Protein AF-A0A369IBD2-F1 (afdb_monomer)

Sequence (172 aa):
MSFTFDLLLHLSYRKNVTFRQVKMNNSILYIMLAITAGVLIPFQSAMNSALGKGLQNPYFSALTIFIVAVIGLSAYIILSRQTVPNMTHFAAPPKWSYIGGILGGTYVLLVVWLAPKLGIGNVTVLVLMGQVIAAMVIDQFGLLGAPLHPISWQRLIGVVLLCTGVYVIRKF

Structure (mmCIF, N/CA/C/O backbone):
data_AF-A0A369IBD2-F1
#
_entry.id   AF-A0A369IBD2-F1
#
loop_
_atom_site.group_PDB
_atom_site.id
_atom_site.type_symbol
_atom_site.label_atom_id
_atom_site.label_alt_id
_atom_site.label_comp_id
_atom_site.label_asym_id
_atom_site.label_entity_id
_atom_site.label_seq_id
_atom_site.pdbx_PDB_ins_code
_atom_site.Cartn_x
_atom_site.Cartn_y
_atom_site.Cartn_z
_atom_site.occupancy
_atom_site.B_iso_or_equiv
_atom_site.auth_seq_id
_atom_site.auth_comp_id
_atom_site.auth_asym_id
_atom_site.auth_atom_id
_atom_site.pdbx_PDB_model_num
ATOM 1 N N . MET A 1 1 ? -16.867 5.742 -36.039 1.00 51.00 1 MET A N 1
ATOM 2 C CA . MET A 1 1 ? -15.587 5.070 -36.367 1.00 51.00 1 MET A CA 1
ATOM 3 C C . MET A 1 1 ? -14.646 4.932 -35.160 1.00 51.00 1 MET A C 1
ATOM 5 O O . MET A 1 1 ? -13.698 4.169 -35.248 1.00 51.00 1 MET A O 1
ATOM 9 N N . SER A 1 2 ? -14.916 5.598 -34.027 1.00 57.25 2 SER A N 1
ATOM 10 C CA . SER A 1 2 ? -14.110 5.532 -32.793 1.00 57.25 2 SER A CA 1
ATOM 11 C C . SER A 1 2 ? -14.354 4.277 -31.937 1.00 57.25 2 SER A C 1
ATOM 13 O O . SER A 1 2 ? -13.406 3.689 -31.437 1.00 57.25 2 SER A O 1
ATOM 15 N N . PHE A 1 3 ? -15.600 3.802 -31.829 1.00 54.62 3 PHE A N 1
ATOM 16 C CA . PHE A 1 3 ? -15.952 2.699 -30.918 1.00 54.62 3 PHE A CA 1
ATOM 17 C C . PHE A 1 3 ? -15.359 1.332 -31.315 1.00 54.62 3 PHE A C 1
ATOM 19 O O . PHE A 1 3 ? -14.956 0.539 -30.469 1.00 54.62 3 PHE A O 1
ATOM 26 N N . THR A 1 4 ? -15.255 1.054 -32.616 1.00 52.50 4 THR A N 1
ATOM 27 C CA . THR A 1 4 ? -14.678 -0.193 -33.141 1.00 52.50 4 THR A CA 1
ATOM 28 C C . THR A 1 4 ? -13.157 -0.256 -32.988 1.00 52.50 4 THR A C 1
ATOM 30 O O . THR A 1 4 ? -12.608 -1.347 -32.848 1.00 52.50 4 THR A O 1
ATOM 33 N N . PHE A 1 5 ? -12.474 0.893 -32.979 1.00 54.47 5 PHE A N 1
ATOM 34 C CA . PHE A 1 5 ? -11.018 0.963 -32.840 1.00 54.47 5 PHE A CA 1
ATOM 35 C C . PHE A 1 5 ? -10.575 0.753 -31.385 1.00 54.47 5 PHE A C 1
ATOM 37 O O . PHE A 1 5 ? -9.644 -0.013 -31.134 1.00 54.47 5 PHE A O 1
ATOM 44 N N . ASP A 1 6 ? -11.305 1.330 -30.423 1.00 54.47 6 ASP A N 1
ATOM 45 C CA . ASP A 1 6 ? -11.088 1.079 -28.992 1.00 54.47 6 ASP A CA 1
ATOM 46 C C . ASP A 1 6 ? -11.350 -0.387 -28.622 1.00 54.47 6 ASP A C 1
ATOM 48 O O . ASP A 1 6 ? -10.575 -0.988 -27.876 1.00 54.47 6 ASP A O 1
ATOM 52 N N . LEU A 1 7 ? -12.381 -1.009 -29.209 1.00 55.16 7 LEU A N 1
ATOM 53 C CA . LEU A 1 7 ? -12.680 -2.428 -29.003 1.00 55.16 7 LEU A CA 1
ATOM 54 C C . LEU A 1 7 ? -11.570 -3.339 -29.559 1.00 55.16 7 LEU A C 1
ATOM 56 O O . LEU A 1 7 ? -11.181 -4.310 -28.909 1.00 55.16 7 LEU A O 1
ATOM 60 N N . LEU A 1 8 ? -11.013 -3.013 -30.729 1.00 51.06 8 LEU A N 1
ATOM 61 C CA . LEU A 1 8 ? -9.897 -3.754 -31.325 1.00 51.06 8 LEU A CA 1
ATOM 62 C C . LEU A 1 8 ? -8.589 -3.580 -30.538 1.00 51.06 8 LEU A C 1
ATOM 64 O O . LEU A 1 8 ? -7.856 -4.555 -30.360 1.00 51.06 8 LEU A O 1
ATOM 68 N N . LEU A 1 9 ? -8.316 -2.386 -30.001 1.00 56.31 9 LEU A N 1
ATOM 69 C CA . LEU A 1 9 ? -7.183 -2.155 -29.098 1.00 56.31 9 LEU A CA 1
ATOM 70 C C . LEU A 1 9 ? -7.337 -2.922 -27.777 1.00 56.31 9 LEU A C 1
ATOM 72 O O . LEU A 1 9 ? -6.371 -3.524 -27.304 1.00 56.31 9 LEU A O 1
ATOM 76 N N . HIS A 1 10 ? -8.546 -2.976 -27.212 1.00 52.62 10 HIS A N 1
ATOM 77 C CA . HIS A 1 10 ? -8.826 -3.762 -26.007 1.00 52.62 10 HIS A CA 1
ATOM 78 C C . HIS A 1 10 ? -8.670 -5.273 -26.226 1.00 52.62 10 HIS A C 1
ATOM 80 O O . HIS A 1 10 ? -8.121 -5.970 -25.370 1.00 52.62 10 HIS A O 1
ATOM 86 N N . LEU A 1 11 ? -9.090 -5.785 -27.386 1.00 51.00 11 LEU A N 1
ATOM 87 C CA . LEU A 1 11 ? -8.921 -7.196 -27.743 1.00 51.00 11 LEU A CA 1
ATOM 88 C C . LEU A 1 11 ? -7.459 -7.556 -28.055 1.00 51.00 11 LEU A C 1
ATOM 90 O O . LEU A 1 11 ? -7.023 -8.659 -27.726 1.00 51.00 11 LEU A O 1
ATOM 94 N N . SER A 1 12 ? -6.687 -6.630 -28.631 1.00 47.09 12 SER A N 1
ATOM 95 C CA . SER A 1 12 ? -5.259 -6.825 -28.918 1.00 47.09 12 SER A CA 1
ATOM 96 C C . SER A 1 12 ? -4.396 -6.794 -27.645 1.00 47.09 12 SER A C 1
ATOM 98 O O . SER A 1 12 ? -3.496 -7.620 -27.485 1.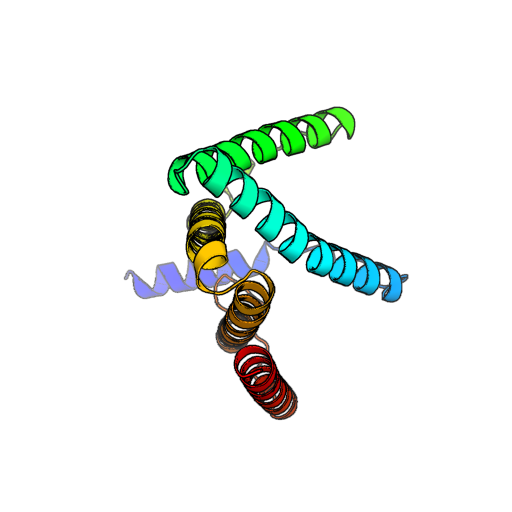00 47.09 12 SER A O 1
ATOM 100 N N . TYR A 1 13 ? -4.730 -5.936 -26.671 1.00 48.72 13 TYR A N 1
ATOM 101 C CA . TYR A 1 13 ? -4.052 -5.893 -25.366 1.00 48.72 13 TYR A CA 1
ATOM 102 C C . TYR A 1 13 ? -4.186 -7.211 -24.580 1.00 48.72 13 TYR A C 1
ATOM 104 O O . TYR A 1 13 ? -3.232 -7.659 -23.944 1.00 48.72 13 TYR A O 1
ATOM 112 N N . ARG A 1 14 ? -5.338 -7.890 -24.687 1.00 50.56 14 ARG A N 1
ATOM 113 C CA . ARG A 1 14 ? -5.603 -9.180 -24.023 1.00 50.56 14 ARG A CA 1
ATOM 114 C C . ARG A 1 14 ? -4.634 -10.301 -24.417 1.00 50.56 14 ARG A C 1
ATOM 116 O O . ARG A 1 14 ? -4.436 -11.213 -23.622 1.00 50.56 14 ARG A O 1
ATOM 123 N N . LYS A 1 15 ? -4.061 -10.275 -25.627 1.00 48.16 15 LYS A N 1
ATOM 124 C CA . LYS A 1 15 ? -3.220 -11.376 -26.135 1.00 48.16 15 LYS A CA 1
ATOM 125 C C . LYS A 1 15 ? -1.756 -11.315 -25.690 1.00 48.16 15 LYS A C 1
ATOM 127 O O . LYS A 1 15 ? -1.092 -12.343 -25.746 1.00 48.16 15 LYS A O 1
ATOM 132 N N . ASN A 1 16 ? -1.261 -10.163 -25.232 1.00 40.78 16 ASN A N 1
ATOM 133 C CA . ASN A 1 16 ? 0.178 -9.953 -25.010 1.00 40.78 16 ASN A CA 1
ATOM 134 C C . ASN A 1 16 ? 0.619 -9.951 -23.539 1.00 40.78 16 ASN A C 1
ATOM 136 O O . ASN A 1 16 ? 1.811 -9.830 -23.267 1.00 40.78 16 ASN A O 1
ATOM 140 N N . VAL A 1 17 ? -0.298 -10.128 -22.584 1.00 50.59 17 VAL A N 1
ATOM 141 C CA . VAL A 1 17 ? 0.030 -10.192 -21.149 1.00 50.59 17 VAL A CA 1
ATOM 142 C C . VAL A 1 17 ? -0.115 -11.626 -20.641 1.00 50.59 17 VAL A C 1
ATOM 144 O O . VAL A 1 17 ? -0.927 -11.935 -19.772 1.00 50.59 17 VAL A O 1
ATOM 147 N N . THR A 1 18 ? 0.676 -12.542 -21.196 1.00 43.03 18 THR A N 1
ATOM 148 C CA . THR A 1 18 ? 0.810 -13.888 -20.630 1.00 43.03 18 THR A CA 1
ATOM 149 C C . THR A 1 18 ? 1.776 -13.802 -19.451 1.00 43.03 18 THR A C 1
ATOM 151 O O . THR A 1 18 ? 2.974 -14.042 -19.599 1.00 43.03 18 THR A O 1
ATOM 154 N N . PHE A 1 19 ? 1.283 -13.425 -18.264 1.00 51.25 19 PHE A N 1
ATOM 155 C CA . PHE A 1 19 ? 2.043 -13.656 -17.036 1.00 51.25 19 PHE A CA 1
ATOM 156 C C . PHE A 1 19 ? 2.367 -15.146 -16.987 1.00 51.25 19 PHE A C 1
ATOM 158 O O . PHE A 1 19 ? 1.465 -15.985 -17.001 1.00 51.25 19 PHE A O 1
ATOM 165 N N . ARG A 1 20 ? 3.661 -15.479 -16.997 1.00 40.97 20 ARG A N 1
ATOM 166 C CA . ARG A 1 20 ? 4.145 -16.852 -16.866 1.00 40.97 20 ARG A CA 1
ATOM 167 C C . ARG A 1 20 ? 3.544 -17.407 -15.577 1.00 40.97 20 ARG A C 1
ATOM 169 O O . ARG A 1 20 ? 3.976 -17.019 -14.495 1.00 40.97 20 ARG A O 1
ATOM 176 N N . GLN A 1 21 ? 2.511 -18.245 -15.688 1.00 46.12 21 GLN A N 1
ATOM 177 C CA . GLN A 1 21 ? 1.903 -18.857 -14.516 1.00 46.12 21 GLN A CA 1
ATOM 178 C C . GLN A 1 21 ? 2.989 -19.656 -13.809 1.00 46.12 21 GLN A C 1
ATOM 180 O O . GLN A 1 21 ? 3.552 -20.602 -14.367 1.00 46.12 21 GLN A O 1
ATOM 185 N N . VAL A 1 22 ? 3.349 -19.210 -12.608 1.00 51.56 22 VAL A N 1
ATOM 186 C CA . VAL A 1 22 ? 4.347 -19.894 -11.801 1.00 51.56 22 VAL A CA 1
ATOM 187 C C . VAL A 1 22 ? 3.752 -21.246 -11.438 1.00 51.56 22 VAL A C 1
ATOM 189 O O . VAL A 1 22 ? 2.712 -21.324 -10.787 1.00 51.56 22 VAL A O 1
ATOM 192 N N . LYS A 1 23 ? 4.384 -22.315 -11.926 1.00 48.34 23 LYS A N 1
ATOM 193 C CA . LYS A 1 23 ? 3.980 -23.699 -11.674 1.00 48.34 23 LYS A CA 1
ATOM 194 C C . LYS A 1 23 ? 3.883 -23.896 -10.154 1.00 48.34 23 LYS A C 1
ATOM 196 O O . LYS A 1 23 ? 4.880 -23.743 -9.450 1.00 48.34 23 LYS A O 1
ATOM 201 N N . MET A 1 24 ? 2.670 -24.149 -9.656 1.00 55.81 24 MET A N 1
ATOM 202 C CA . MET A 1 24 ? 2.341 -24.139 -8.226 1.00 55.81 24 MET A CA 1
ATOM 203 C C . MET A 1 24 ? 2.964 -25.326 -7.482 1.00 55.81 24 MET A C 1
ATOM 205 O O . MET A 1 24 ? 2.303 -26.335 -7.275 1.00 55.81 24 MET A O 1
ATOM 209 N N . ASN A 1 25 ? 4.229 -25.206 -7.071 1.00 60.91 25 ASN A N 1
ATOM 210 C CA . ASN A 1 25 ? 4.860 -26.180 -6.172 1.00 60.91 25 ASN A CA 1
ATOM 211 C C . ASN A 1 25 ? 4.844 -25.727 -4.694 1.00 60.91 25 ASN A C 1
ATOM 213 O O . ASN A 1 25 ? 4.920 -26.574 -3.815 1.00 60.91 25 ASN A O 1
ATOM 217 N N . ASN A 1 26 ? 4.666 -24.423 -4.402 1.00 70.44 26 ASN A N 1
ATOM 218 C CA . ASN A 1 26 ? 4.757 -23.853 -3.042 1.00 70.44 26 ASN A CA 1
ATOM 219 C C . ASN A 1 26 ? 3.593 -22.889 -2.688 1.00 70.44 26 ASN A C 1
ATOM 221 O O . ASN A 1 26 ? 3.828 -21.759 -2.261 1.00 70.44 26 ASN A O 1
ATOM 225 N N . SER A 1 27 ? 2.327 -23.295 -2.842 1.00 80.94 27 SER A N 1
ATOM 226 C CA . SER A 1 27 ? 1.160 -22.425 -2.560 1.00 80.94 27 SER A CA 1
ATOM 227 C C . SER A 1 27 ? 1.152 -21.830 -1.142 1.00 80.94 27 SER A C 1
ATOM 229 O O . SER A 1 27 ? 0.764 -20.679 -0.957 1.00 80.94 27 SER A O 1
ATOM 231 N N . ILE A 1 28 ? 1.653 -22.575 -0.151 1.00 89.00 28 ILE A N 1
ATOM 232 C CA . ILE A 1 28 ? 1.757 -22.121 1.246 1.00 89.00 28 ILE A CA 1
ATOM 233 C C . ILE A 1 28 ? 2.729 -20.943 1.387 1.00 89.00 28 ILE A C 1
ATOM 235 O O . ILE A 1 28 ? 2.422 -19.981 2.085 1.00 89.00 28 ILE A O 1
ATOM 239 N N . LEU A 1 29 ? 3.870 -20.977 0.690 1.00 90.75 29 LEU A N 1
ATOM 240 C CA . LEU A 1 29 ? 4.852 -19.892 0.737 1.00 90.75 29 LEU A CA 1
ATOM 241 C C . LEU A 1 29 ? 4.253 -18.583 0.209 1.00 90.75 29 LEU A C 1
ATOM 243 O O . LEU A 1 29 ? 4.447 -17.533 0.813 1.00 90.75 29 LEU A O 1
ATOM 247 N N . TYR A 1 30 ? 3.491 -18.637 -0.886 1.00 88.81 30 TYR A N 1
ATOM 248 C CA . TYR A 1 30 ? 2.840 -17.447 -1.439 1.00 88.81 30 TYR A CA 1
ATOM 249 C C . TYR A 1 30 ? 1.766 -16.883 -0.513 1.00 88.81 30 TYR A C 1
ATOM 251 O O . TYR A 1 30 ? 1.672 -15.666 -0.369 1.00 88.81 30 TYR A O 1
ATOM 259 N N . ILE A 1 31 ? 1.003 -17.751 0.158 1.00 90.69 31 ILE A N 1
ATOM 260 C CA . ILE A 1 31 ? 0.045 -17.325 1.183 1.00 90.69 31 ILE A CA 1
ATOM 261 C C . ILE A 1 31 ? 0.782 -16.628 2.331 1.00 90.69 31 ILE A C 1
ATOM 263 O O . ILE A 1 31 ? 0.384 -15.537 2.731 1.00 90.69 31 ILE A O 1
ATOM 267 N N . MET A 1 32 ? 1.88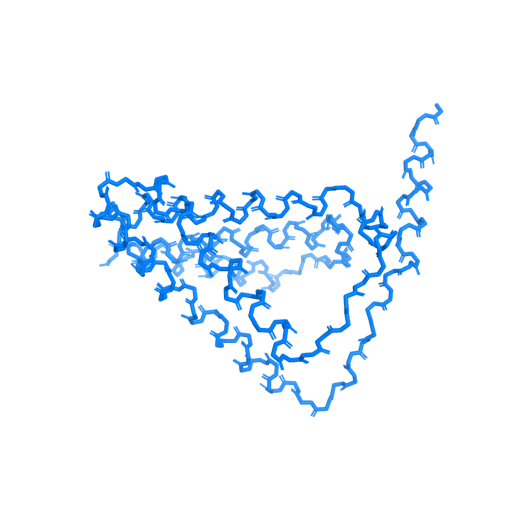2 -17.206 2.823 1.00 92.81 32 MET A N 1
ATOM 268 C CA . MET A 1 32 ? 2.681 -16.594 3.888 1.00 92.81 32 MET A CA 1
ATOM 269 C C . MET A 1 32 ? 3.230 -15.227 3.475 1.00 92.81 32 MET A C 1
ATOM 271 O O . MET A 1 32 ? 3.074 -14.269 4.222 1.00 92.81 32 MET A O 1
ATOM 275 N N . LEU A 1 33 ? 3.796 -15.102 2.271 1.00 92.50 33 LEU A N 1
ATOM 276 C CA . LEU A 1 33 ? 4.291 -13.821 1.758 1.00 92.50 33 LEU A CA 1
ATOM 277 C C . LEU A 1 33 ? 3.173 -12.779 1.614 1.00 92.50 33 LEU A C 1
ATOM 279 O O . LEU A 1 33 ? 3.381 -11.613 1.949 1.00 92.50 33 LEU A O 1
ATOM 283 N N . ALA A 1 34 ? 1.982 -13.184 1.163 1.00 91.19 34 ALA A N 1
ATOM 284 C CA . ALA A 1 34 ? 0.824 -12.298 1.079 1.00 91.19 34 ALA A CA 1
ATOM 285 C C . ALA A 1 34 ? 0.363 -11.825 2.468 1.00 91.19 34 ALA A C 1
ATOM 287 O O . ALA A 1 34 ? 0.074 -10.641 2.651 1.00 91.19 34 ALA A O 1
ATOM 288 N N . ILE A 1 35 ? 0.358 -12.718 3.465 1.00 92.88 35 ILE A N 1
ATOM 289 C CA . ILE A 1 35 ? 0.074 -12.365 4.863 1.00 92.88 35 ILE A CA 1
ATOM 290 C C . ILE A 1 35 ? 1.127 -11.384 5.380 1.00 92.88 35 ILE A C 1
ATOM 292 O O . ILE A 1 35 ? 0.767 -10.355 5.947 1.00 92.88 35 ILE A O 1
ATOM 296 N N . THR A 1 36 ? 2.415 -11.651 5.147 1.00 94.19 36 THR A N 1
ATOM 297 C CA . THR A 1 36 ? 3.498 -10.740 5.538 1.00 94.19 36 THR A CA 1
ATOM 298 C C . THR A 1 36 ? 3.306 -9.362 4.914 1.00 94.19 36 THR A C 1
ATOM 300 O O . THR A 1 36 ? 3.373 -8.367 5.629 1.00 94.19 36 THR A O 1
ATOM 303 N N . ALA A 1 37 ? 2.992 -9.283 3.618 1.00 92.31 37 ALA A N 1
ATOM 304 C CA . ALA A 1 37 ? 2.698 -8.012 2.960 1.00 92.31 37 ALA A CA 1
ATOM 305 C C . ALA A 1 37 ? 1.531 -7.276 3.639 1.00 92.31 37 ALA A C 1
ATOM 307 O O . ALA A 1 37 ? 1.639 -6.081 3.904 1.00 92.31 37 ALA A O 1
ATOM 308 N N . GLY A 1 38 ? 0.458 -7.990 3.996 1.00 90.69 38 GLY A N 1
ATOM 309 C CA . GLY A 1 38 ? -0.675 -7.434 4.739 1.00 90.69 38 GLY A CA 1
ATOM 310 C C . GLY A 1 38 ? -0.297 -6.894 6.123 1.00 90.69 38 GLY A C 1
ATOM 311 O O . GLY A 1 38 ? -0.773 -5.829 6.509 1.00 90.69 38 GLY A O 1
ATOM 312 N N . VAL A 1 39 ? 0.601 -7.576 6.842 1.00 93.69 39 VAL A N 1
ATOM 313 C CA . VAL A 1 39 ? 1.111 -7.135 8.154 1.00 93.69 39 VAL A CA 1
ATOM 314 C C . VAL A 1 39 ? 1.943 -5.858 8.040 1.00 93.69 39 VAL A C 1
ATOM 316 O O . VAL A 1 39 ? 1.873 -5.009 8.924 1.00 93.69 39 VAL A O 1
ATOM 319 N N . LEU A 1 40 ? 2.702 -5.670 6.958 1.00 93.69 40 LEU A N 1
ATOM 320 C CA . LEU A 1 40 ? 3.546 -4.481 6.790 1.00 93.69 40 LEU A CA 1
ATOM 321 C C . LEU A 1 40 ? 2.735 -3.182 6.650 1.00 93.69 40 LEU A C 1
ATOM 323 O O . LEU A 1 40 ? 3.197 -2.125 7.082 1.00 93.69 40 LEU A O 1
ATOM 327 N N . ILE A 1 41 ? 1.519 -3.242 6.101 1.00 91.31 41 ILE A N 1
ATOM 328 C CA . ILE A 1 41 ? 0.681 -2.060 5.838 1.00 91.31 41 ILE A CA 1
ATOM 329 C C . ILE A 1 41 ? 0.311 -1.261 7.104 1.00 91.31 41 ILE A C 1
ATOM 331 O O . ILE A 1 41 ? 0.500 -0.040 7.096 1.00 91.31 41 ILE A O 1
ATOM 335 N N . PRO A 1 42 ? -0.207 -1.852 8.201 1.00 91.12 42 PRO A N 1
ATOM 336 C CA . PRO A 1 42 ? -0.493 -1.099 9.424 1.00 91.12 42 PRO A CA 1
ATOM 337 C C . PRO A 1 42 ? 0.770 -0.544 10.095 1.00 91.12 42 PRO A C 1
ATOM 339 O O . PRO A 1 42 ? 0.734 0.585 10.585 1.00 91.12 42 PRO A O 1
ATOM 342 N N . PHE A 1 43 ? 1.900 -1.263 10.062 1.00 93.75 43 PHE A N 1
ATOM 343 C CA . PHE A 1 43 ? 3.183 -0.738 10.556 1.00 93.75 43 PHE A CA 1
ATOM 344 C C . PHE A 1 43 ? 3.625 0.489 9.758 1.00 93.75 43 PHE A C 1
ATOM 346 O O . PHE A 1 43 ? 3.926 1.531 10.341 1.00 93.75 43 PHE A O 1
ATOM 353 N N . GLN A 1 44 ? 3.584 0.397 8.428 1.00 92.75 44 GLN A N 1
ATOM 354 C CA . GLN A 1 44 ? 3.860 1.522 7.542 1.00 92.75 44 GLN A CA 1
ATOM 355 C C . GLN A 1 44 ? 2.915 2.693 7.841 1.00 92.75 44 GLN A C 1
ATOM 357 O O . GLN A 1 44 ? 3.359 3.825 7.989 1.00 92.75 44 GLN A O 1
ATOM 362 N N . SER A 1 45 ? 1.617 2.433 8.000 1.00 91.62 45 SER A N 1
ATOM 363 C CA . SER A 1 45 ? 0.613 3.457 8.319 1.00 91.62 45 SER A CA 1
ATOM 364 C C . SER A 1 45 ? 0.923 4.179 9.636 1.00 91.62 45 SER A C 1
ATOM 366 O O . SER A 1 45 ? 0.822 5.406 9.708 1.00 91.62 45 SER A O 1
ATOM 368 N N . ALA A 1 46 ? 1.353 3.434 10.660 1.00 93.12 46 ALA A N 1
ATOM 369 C CA . ALA A 1 46 ? 1.758 3.976 11.952 1.00 93.12 46 ALA A CA 1
ATOM 370 C C . ALA A 1 46 ? 3.009 4.859 11.845 1.00 93.12 46 ALA A C 1
ATOM 372 O O . ALA A 1 46 ? 3.000 5.997 12.318 1.00 93.12 46 ALA A O 1
ATOM 373 N N . MET A 1 47 ? 4.056 4.363 11.179 1.00 94.81 47 MET A N 1
ATOM 374 C CA . MET A 1 47 ? 5.307 5.095 10.948 1.00 94.81 47 MET A CA 1
ATOM 375 C C . MET A 1 47 ? 5.066 6.372 10.138 1.00 94.81 47 MET A C 1
ATOM 377 O O . MET A 1 47 ? 5.541 7.448 10.502 1.00 94.81 47 MET A O 1
ATOM 381 N N . ASN A 1 48 ? 4.256 6.275 9.084 1.00 93.94 48 ASN A N 1
ATOM 382 C CA . ASN A 1 48 ? 3.911 7.404 8.234 1.00 93.94 48 ASN A CA 1
ATOM 383 C C . ASN A 1 48 ? 3.139 8.472 9.019 1.00 93.94 48 ASN A C 1
ATOM 385 O O . ASN A 1 48 ? 3.446 9.659 8.934 1.00 93.94 48 ASN A O 1
ATOM 389 N N . SER A 1 49 ? 2.158 8.054 9.826 1.00 93.69 49 SER A N 1
ATOM 390 C CA . SER A 1 49 ? 1.404 8.971 10.684 1.00 93.69 49 SER A CA 1
ATOM 391 C C . SER A 1 49 ? 2.296 9.638 11.735 1.00 93.69 49 SER A C 1
ATOM 393 O O . SER A 1 49 ? 2.156 10.837 11.977 1.00 93.69 49 SER A O 1
ATOM 395 N N . ALA A 1 50 ? 3.239 8.900 12.327 1.00 95.06 50 ALA A N 1
ATOM 396 C CA . ALA A 1 50 ? 4.199 9.445 13.282 1.00 95.06 50 ALA A CA 1
ATOM 397 C C . ALA A 1 50 ? 5.093 10.519 12.644 1.00 95.06 50 ALA A C 1
ATOM 399 O O . ALA A 1 50 ? 5.249 11.597 13.218 1.00 95.06 50 ALA A O 1
ATOM 400 N N . LEU A 1 51 ? 5.596 10.280 11.427 1.00 95.31 51 LEU A N 1
ATOM 401 C CA . LEU A 1 51 ? 6.336 11.290 10.667 1.00 95.31 51 LEU A CA 1
ATOM 402 C C . LEU A 1 51 ? 5.470 12.525 10.374 1.00 95.31 51 LEU A C 1
ATOM 404 O O . LEU A 1 51 ? 5.929 13.648 10.552 1.00 95.31 51 LEU A O 1
ATOM 408 N N . GLY A 1 52 ? 4.207 12.332 9.980 1.00 95.62 52 GLY A N 1
ATOM 409 C CA . GLY A 1 52 ? 3.246 13.421 9.762 1.00 95.62 52 GLY A CA 1
ATOM 410 C C . GLY A 1 52 ? 3.030 14.296 10.991 1.00 95.62 52 GLY A C 1
ATOM 411 O O . GLY A 1 52 ? 3.017 15.520 10.869 1.00 95.62 52 GLY A O 1
ATOM 412 N N . LYS A 1 53 ? 2.923 13.680 12.173 1.00 93.25 53 LYS A N 1
ATOM 413 C CA . LYS A 1 53 ? 2.849 14.396 13.453 1.00 93.25 53 LYS A CA 1
ATOM 414 C C . LYS A 1 53 ? 4.150 15.137 13.760 1.00 93.25 53 LYS A C 1
ATOM 416 O O . LYS A 1 53 ? 4.097 16.304 14.125 1.00 93.25 53 LYS A O 1
ATOM 421 N N . GLY A 1 54 ? 5.303 14.491 13.576 1.00 95.56 54 GLY A N 1
ATOM 422 C CA . GLY A 1 54 ? 6.614 15.103 13.815 1.00 95.56 54 GLY A CA 1
ATOM 423 C C . GLY A 1 54 ? 6.876 16.326 12.932 1.00 95.56 54 GLY A C 1
ATOM 424 O O . GLY A 1 54 ? 7.353 17.344 13.418 1.00 95.56 54 GLY A O 1
ATOM 425 N N . LEU A 1 55 ? 6.488 16.256 11.657 1.00 95.94 55 LEU A N 1
ATOM 426 C CA . LEU A 1 55 ? 6.591 17.369 10.707 1.00 95.94 55 LEU A CA 1
ATOM 427 C C . LEU A 1 55 ? 5.465 18.404 10.847 1.00 95.94 55 LEU A C 1
ATOM 429 O O . LEU A 1 55 ? 5.490 19.415 10.149 1.00 95.94 55 LEU A O 1
ATOM 433 N N . GLN A 1 56 ? 4.451 18.137 11.680 1.00 95.19 56 GLN A N 1
ATOM 434 C CA . GLN A 1 56 ? 3.218 18.931 11.786 1.00 95.19 56 GLN A CA 1
ATOM 435 C C . GLN A 1 56 ? 2.534 19.173 10.425 1.00 95.19 56 GLN A C 1
ATOM 437 O O . GLN A 1 56 ? 1.796 20.141 10.240 1.00 95.19 56 GLN A O 1
ATOM 442 N N . ASN A 1 57 ? 2.784 18.301 9.442 1.00 93.62 57 ASN A N 1
ATOM 443 C CA . ASN A 1 57 ? 2.277 18.456 8.087 1.00 93.62 57 ASN A CA 1
ATOM 444 C C . ASN A 1 57 ? 2.151 17.094 7.368 1.00 93.62 57 ASN A C 1
ATOM 446 O O . ASN A 1 57 ? 3.162 16.470 7.023 1.00 93.62 57 ASN A O 1
ATOM 450 N N . PRO A 1 58 ? 0.919 16.627 7.089 1.00 92.44 58 PRO A N 1
ATOM 451 C CA . PRO A 1 58 ? 0.686 15.329 6.456 1.00 92.44 58 PRO A CA 1
ATOM 452 C C . PRO A 1 58 ? 1.142 15.284 4.989 1.00 92.44 58 PRO A C 1
ATO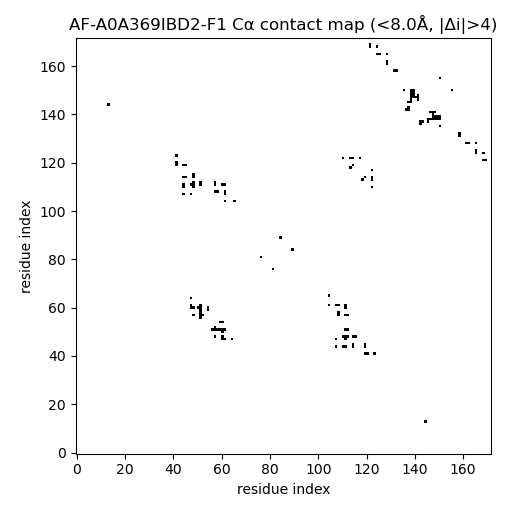M 454 O O . PRO A 1 58 ? 1.530 14.219 4.510 1.00 92.44 58 PRO A O 1
ATOM 457 N N . TYR A 1 59 ? 1.144 16.421 4.282 1.00 94.69 59 TYR A N 1
ATOM 458 C CA . TYR A 1 59 ? 1.550 16.496 2.876 1.00 94.69 59 TYR A CA 1
ATOM 459 C C . TYR A 1 59 ? 3.059 16.286 2.721 1.00 94.69 59 TYR A C 1
ATOM 461 O O . TYR A 1 59 ? 3.488 15.456 1.918 1.00 94.69 59 TYR A O 1
ATOM 469 N N . PHE A 1 60 ? 3.867 16.976 3.534 1.00 95.06 60 PHE A N 1
ATOM 470 C CA . PHE A 1 60 ? 5.324 16.798 3.525 1.00 95.06 60 PHE A CA 1
ATOM 471 C C . PHE A 1 60 ? 5.743 15.426 4.043 1.00 95.06 60 PHE A C 1
ATOM 473 O O . PHE A 1 60 ? 6.703 14.855 3.533 1.00 95.06 60 PHE A O 1
ATOM 480 N N . SER A 1 61 ? 5.010 14.854 5.000 1.00 93.88 61 SER A N 1
ATOM 481 C CA . SER A 1 61 ? 5.232 13.467 5.407 1.00 93.88 61 SER A CA 1
ATOM 482 C C . SER A 1 61 ? 5.012 12.494 4.253 1.00 93.88 61 SER A C 1
ATOM 484 O O . SER A 1 61 ? 5.937 11.749 3.932 1.00 93.88 61 SER A O 1
ATOM 486 N N . ALA A 1 62 ? 3.853 12.544 3.582 1.00 93.25 62 ALA A N 1
ATOM 487 C CA . ALA A 1 62 ? 3.569 11.683 2.437 1.00 93.25 62 ALA A CA 1
ATOM 488 C C . ALA A 1 62 ? 4.653 11.815 1.354 1.00 93.25 62 ALA A C 1
ATOM 490 O O . ALA A 1 62 ? 5.215 10.806 0.931 1.00 93.25 62 ALA A O 1
ATOM 491 N N . LEU A 1 63 ? 5.024 13.046 0.977 1.00 95.00 63 LEU A N 1
ATOM 492 C CA . LEU A 1 63 ? 6.098 13.295 0.012 1.00 95.00 63 LEU A CA 1
ATOM 493 C C . LEU A 1 63 ? 7.433 12.669 0.453 1.00 95.00 63 LEU A C 1
ATOM 495 O O . LEU A 1 63 ? 8.087 11.989 -0.335 1.00 95.00 63 LEU A O 1
ATOM 499 N N . THR A 1 64 ? 7.813 12.853 1.719 1.00 95.75 64 THR A N 1
ATOM 500 C CA . THR A 1 64 ? 9.078 12.340 2.269 1.00 95.75 64 THR A CA 1
ATOM 501 C C . THR A 1 64 ? 9.130 10.815 2.219 1.00 95.75 64 THR A C 1
ATOM 503 O O . THR A 1 64 ? 10.137 10.247 1.807 1.00 95.75 64 THR A O 1
ATOM 506 N N . ILE A 1 65 ? 8.039 10.131 2.575 1.00 93.81 65 ILE A N 1
ATOM 507 C CA . ILE A 1 65 ? 7.969 8.661 2.545 1.00 93.81 65 ILE A CA 1
ATOM 508 C C . ILE A 1 65 ? 8.087 8.138 1.116 1.00 93.81 65 ILE A C 1
ATOM 510 O O . ILE A 1 65 ? 8.756 7.132 0.896 1.00 93.81 65 ILE A O 1
ATOM 514 N N . PHE A 1 66 ? 7.489 8.821 0.137 1.00 93.25 66 PHE A N 1
ATOM 515 C CA . PHE A 1 66 ? 7.661 8.463 -1.272 1.00 93.25 66 PHE A CA 1
ATOM 516 C C . PHE A 1 66 ? 9.108 8.625 -1.732 1.00 93.25 66 PHE A C 1
ATOM 518 O O . PHE A 1 66 ? 9.624 7.738 -2.406 1.00 93.25 66 PHE A O 1
ATOM 525 N N . ILE A 1 67 ? 9.790 9.699 -1.326 1.00 96.00 67 ILE A N 1
ATOM 526 C CA . ILE A 1 67 ? 11.218 9.884 -1.619 1.00 96.00 67 ILE A CA 1
ATOM 527 C C . ILE A 1 67 ? 12.044 8.748 -0.999 1.00 96.00 67 ILE A C 1
ATOM 529 O O . ILE A 1 67 ? 12.842 8.120 -1.693 1.00 96.00 67 ILE A O 1
ATOM 533 N N . VAL A 1 68 ? 11.812 8.422 0.277 1.00 96.25 68 VAL A N 1
ATOM 534 C CA . VAL A 1 68 ? 12.494 7.311 0.965 1.00 96.25 68 VAL A CA 1
ATOM 535 C C . VAL A 1 68 ? 12.206 5.971 0.280 1.00 96.25 68 VAL A C 1
ATOM 537 O O . VAL A 1 68 ? 13.122 5.170 0.094 1.00 96.25 68 VAL A O 1
ATOM 540 N N . ALA A 1 69 ? 10.965 5.734 -0.152 1.00 94.81 69 ALA A N 1
ATOM 541 C CA . ALA A 1 69 ? 10.582 4.527 -0.878 1.00 94.81 69 ALA A CA 1
ATOM 542 C C . ALA A 1 69 ? 11.288 4.425 -2.238 1.00 94.81 69 ALA A C 1
ATOM 544 O O . ALA A 1 69 ? 11.783 3.354 -2.582 1.00 94.81 69 ALA A O 1
ATOM 545 N N . VAL A 1 70 ? 11.389 5.529 -2.989 1.00 96.31 70 VAL A N 1
ATOM 546 C CA . VAL A 1 70 ? 12.127 5.580 -4.261 1.00 96.31 70 VAL A CA 1
ATOM 547 C C . VAL A 1 70 ? 13.604 5.265 -4.041 1.00 96.31 70 VAL A C 1
ATOM 549 O O . VAL A 1 70 ? 14.157 4.442 -4.770 1.00 96.31 70 VAL A O 1
ATOM 552 N N . ILE A 1 71 ? 14.236 5.855 -3.022 1.00 97.81 71 ILE A N 1
ATOM 553 C CA . ILE A 1 71 ? 15.645 5.595 -2.689 1.00 97.81 71 ILE A CA 1
ATOM 554 C C . ILE A 1 71 ? 15.844 4.123 -2.311 1.00 97.81 71 ILE A C 1
ATOM 556 O O . ILE A 1 71 ? 16.714 3.456 -2.872 1.00 97.81 71 ILE A O 1
ATOM 560 N N . GLY A 1 72 ? 15.021 3.597 -1.400 1.00 97.25 72 GLY A N 1
ATOM 561 C CA . GLY A 1 72 ? 15.119 2.214 -0.931 1.00 97.25 72 GLY A CA 1
ATOM 562 C C . GLY A 1 72 ? 14.891 1.190 -2.044 1.00 97.25 72 GLY A C 1
ATOM 563 O O . GLY A 1 72 ? 15.665 0.242 -2.179 1.00 97.25 72 GLY A O 1
ATOM 564 N N . LEU A 1 73 ? 13.879 1.406 -2.890 1.00 95.94 73 LEU A N 1
ATOM 565 C CA . LEU A 1 73 ? 13.605 0.536 -4.034 1.00 95.94 73 LEU A CA 1
ATOM 566 C C . LEU A 1 73 ? 14.729 0.605 -5.076 1.00 95.94 73 LEU A C 1
ATOM 568 O O . LEU A 1 73 ? 15.145 -0.431 -5.589 1.00 95.94 73 LEU A O 1
ATOM 572 N N . SER A 1 74 ? 15.264 1.798 -5.350 1.00 96.56 74 SER A N 1
ATOM 573 C CA . SER A 1 74 ? 16.399 1.967 -6.268 1.00 96.56 74 SER A CA 1
ATOM 574 C C . SER A 1 74 ? 17.640 1.231 -5.761 1.00 96.56 74 SER A C 1
ATOM 576 O O . SER A 1 74 ? 18.274 0.497 -6.518 1.00 96.56 74 SER A O 1
ATOM 578 N N . ALA A 1 75 ? 17.951 1.355 -4.467 1.00 97.44 75 ALA A N 1
ATOM 579 C CA . ALA A 1 75 ? 19.051 0.628 -3.843 1.00 97.44 75 ALA A CA 1
ATOM 580 C C . ALA A 1 75 ? 18.852 -0.891 -3.946 1.00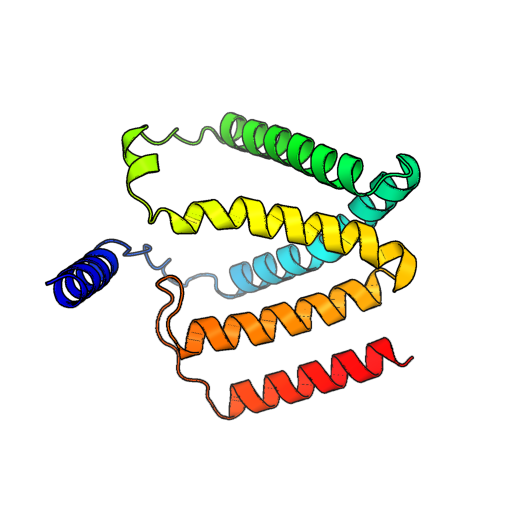 97.44 75 ALA A C 1
ATOM 582 O O . ALA A 1 75 ? 19.770 -1.603 -4.348 1.00 97.44 75 ALA A O 1
ATOM 583 N N . TYR A 1 76 ? 17.645 -1.392 -3.661 1.00 97.12 76 TYR A N 1
ATOM 584 C CA . TYR A 1 76 ? 17.327 -2.812 -3.809 1.00 97.12 76 TYR A CA 1
ATOM 585 C C . TYR A 1 76 ? 17.525 -3.309 -5.249 1.00 97.12 76 TYR A C 1
ATOM 587 O O . TYR A 1 76 ? 18.152 -4.348 -5.451 1.00 97.12 76 TYR A O 1
ATOM 595 N N . ILE A 1 77 ? 17.046 -2.569 -6.255 1.00 96.62 77 ILE A N 1
ATOM 596 C CA . ILE A 1 77 ? 17.203 -2.906 -7.683 1.00 96.62 77 ILE A CA 1
ATOM 597 C C . ILE A 1 77 ? 18.687 -3.010 -8.063 1.00 96.62 77 ILE A C 1
ATOM 599 O O . ILE A 1 77 ? 19.089 -3.979 -8.711 1.00 96.62 77 ILE A O 1
ATOM 603 N N . ILE A 1 78 ? 19.504 -2.049 -7.621 1.00 96.19 78 ILE A N 1
ATOM 604 C CA . ILE A 1 78 ? 20.949 -2.020 -7.887 1.00 96.19 78 ILE A CA 1
ATOM 605 C C . ILE A 1 78 ? 21.650 -3.205 -7.208 1.00 96.19 78 ILE A C 1
ATOM 607 O O . ILE A 1 78 ? 22.395 -3.940 -7.856 1.00 96.19 78 ILE A O 1
ATOM 611 N N . LEU A 1 79 ? 21.388 -3.432 -5.917 1.00 97.62 79 LEU A N 1
ATOM 612 C CA . LEU A 1 79 ? 22.030 -4.494 -5.133 1.00 97.62 79 LEU A CA 1
ATOM 613 C C . LEU A 1 79 ? 21.637 -5.897 -5.606 1.00 97.62 79 LEU A C 1
ATOM 615 O O . LEU A 1 79 ? 22.468 -6.802 -5.623 1.00 97.62 79 LEU A O 1
ATOM 619 N N . SER A 1 80 ? 20.385 -6.071 -6.030 1.00 96.94 80 SER A N 1
ATOM 620 C CA . SER A 1 80 ? 19.887 -7.330 -6.592 1.00 96.94 80 SER A CA 1
ATOM 621 C C . SER A 1 80 ? 20.235 -7.519 -8.072 1.00 96.94 80 SER A C 1
ATOM 623 O O . SER A 1 80 ? 19.854 -8.534 -8.652 1.00 96.94 80 SER A O 1
ATOM 625 N N . ARG A 1 81 ? 20.983 -6.578 -8.673 1.00 95.50 81 ARG A N 1
ATOM 626 C CA . ARG A 1 81 ? 21.494 -6.634 -10.052 1.00 95.50 81 ARG A CA 1
ATOM 627 C C . ARG A 1 81 ? 20.400 -6.885 -11.093 1.00 95.50 81 ARG A C 1
ATOM 629 O O . ARG A 1 81 ? 20.613 -7.621 -12.057 1.00 95.50 81 ARG A O 1
ATOM 636 N N . GLN A 1 82 ? 19.224 -6.290 -10.899 1.00 94.81 82 GLN A N 1
ATOM 637 C CA . GLN A 1 82 ? 18.148 -6.402 -11.882 1.00 94.81 82 GLN A CA 1
ATOM 638 C C . GLN A 1 82 ? 18.538 -5.690 -13.178 1.00 94.81 82 GLN A C 1
ATOM 640 O O . GLN A 1 82 ? 19.140 -4.615 -13.166 1.00 94.81 82 GLN A O 1
ATOM 645 N N . THR A 1 83 ? 18.165 -6.274 -14.313 1.00 92.56 83 THR A N 1
ATOM 646 C CA . THR A 1 83 ? 18.381 -5.658 -15.623 1.00 92.56 83 THR A CA 1
ATOM 647 C C . THR A 1 83 ? 17.406 -4.506 -15.828 1.00 92.56 83 THR A C 1
ATOM 649 O O . THR A 1 83 ? 16.193 -4.700 -15.727 1.00 92.56 83 THR A O 1
ATOM 652 N N . VAL A 1 84 ? 17.922 -3.323 -16.163 1.00 91.25 84 VAL A N 1
ATOM 653 C CA . VAL A 1 84 ? 17.083 -2.172 -16.515 1.00 91.25 84 VAL A CA 1
ATOM 654 C C . VAL A 1 84 ? 16.374 -2.462 -17.846 1.00 91.25 84 VAL A C 1
ATOM 656 O O . VAL A 1 84 ? 17.050 -2.781 -18.827 1.00 91.25 84 VAL A O 1
ATOM 659 N N . PRO A 1 85 ? 15.032 -2.374 -17.914 1.00 92.38 85 PRO A N 1
ATOM 660 C CA . PRO A 1 85 ? 14.310 -2.532 -19.172 1.00 92.38 85 PRO A CA 1
ATOM 661 C C . PRO A 1 85 ? 14.717 -1.467 -20.199 1.00 92.38 85 PRO A C 1
ATOM 663 O O . PRO A 1 85 ? 15.037 -0.335 -19.840 1.00 92.38 85 PRO A O 1
ATOM 666 N N . ASN A 1 86 ? 14.648 -1.797 -21.492 1.00 93.81 86 ASN A N 1
ATOM 667 C CA . ASN A 1 86 ? 14.808 -0.802 -22.557 1.00 93.81 86 ASN A CA 1
ATOM 668 C C . ASN A 1 86 ? 13.745 0.308 -22.423 1.00 93.81 86 ASN A C 1
ATOM 670 O O . ASN A 1 86 ? 12.601 0.032 -22.062 1.00 93.81 86 ASN A O 1
ATOM 674 N N . MET A 1 87 ? 14.103 1.547 -22.767 1.00 89.94 87 MET A N 1
ATOM 675 C CA . MET A 1 87 ? 13.219 2.714 -22.709 1.00 89.94 87 MET A CA 1
ATOM 676 C C . MET A 1 87 ? 11.894 2.490 -23.458 1.00 89.94 87 MET A C 1
ATOM 678 O O . MET A 1 87 ? 10.834 2.924 -23.010 1.00 89.94 87 MET A O 1
ATOM 682 N N . THR A 1 88 ? 11.927 1.744 -24.565 1.00 91.19 88 THR A N 1
ATOM 683 C CA . THR A 1 88 ? 10.731 1.392 -25.347 1.00 91.19 88 THR A CA 1
ATOM 684 C C . THR A 1 88 ? 9.732 0.531 -24.569 1.00 91.19 88 THR A C 1
ATOM 686 O O . THR A 1 88 ? 8.527 0.641 -24.796 1.00 91.19 88 THR A O 1
ATOM 689 N N . HIS A 1 89 ? 10.186 -0.267 -23.597 1.00 91.88 89 HIS A N 1
ATOM 690 C CA . HIS A 1 89 ? 9.305 -1.074 -22.752 1.00 91.88 89 HIS A CA 1
ATOM 691 C C . HIS A 1 89 ? 8.520 -0.245 -21.737 1.00 91.88 89 HIS A C 1
ATOM 693 O O . HIS A 1 89 ? 7.475 -0.701 -21.289 1.00 91.88 89 HIS A O 1
ATOM 699 N N . PHE A 1 90 ? 8.944 0.981 -21.421 1.00 90.19 90 PHE A N 1
ATOM 700 C CA . PHE A 1 90 ? 8.138 1.897 -20.610 1.00 90.19 90 PHE A CA 1
ATOM 701 C C . PHE A 1 90 ? 6.996 2.531 -21.424 1.00 90.19 90 PHE A C 1
ATOM 703 O O . PHE A 1 90 ? 5.996 2.967 -20.863 1.00 90.19 90 PHE A O 1
ATOM 710 N N . ALA A 1 91 ? 7.069 2.537 -22.755 1.00 90.00 91 ALA A N 1
ATOM 711 C CA . ALA A 1 91 ? 5.968 3.018 -23.591 1.00 90.00 91 ALA A CA 1
ATOM 712 C C . ALA A 1 91 ? 4.912 1.934 -23.895 1.00 90.00 91 ALA A C 1
ATOM 714 O O . ALA A 1 91 ? 3.827 2.263 -24.368 1.00 90.00 91 ALA A O 1
ATOM 715 N N . ALA A 1 92 ? 5.221 0.656 -23.644 1.00 90.81 92 ALA A N 1
ATOM 716 C CA . ALA A 1 92 ? 4.366 -0.472 -24.016 1.00 90.81 92 ALA A CA 1
ATOM 717 C C . ALA A 1 92 ? 3.110 -0.672 -23.130 1.00 90.81 92 ALA A C 1
ATOM 719 O O . ALA A 1 92 ? 2.066 -1.029 -23.682 1.00 90.81 92 ALA A O 1
ATOM 720 N N . PRO A 1 93 ? 3.150 -0.475 -21.793 1.00 91.69 93 PRO A N 1
ATOM 721 C CA . PRO A 1 93 ? 1.969 -0.625 -20.945 1.00 91.69 93 PRO A CA 1
ATOM 722 C C . PRO A 1 93 ? 0.883 0.424 -21.235 1.00 91.69 93 PRO A C 1
ATOM 724 O O . PRO A 1 93 ? 1.185 1.521 -21.714 1.00 91.69 93 PRO A O 1
ATOM 727 N N . PRO A 1 94 ? -0.390 0.152 -20.893 1.00 91.00 94 PRO A N 1
ATOM 728 C CA . PRO A 1 94 ? -1.461 1.128 -21.038 1.00 91.00 94 PRO A CA 1
ATOM 729 C C . PRO A 1 94 ? -1.182 2.377 -20.207 1.00 91.00 94 PRO A C 1
ATOM 731 O O . PRO A 1 94 ? -0.849 2.282 -19.032 1.00 91.00 94 PRO A O 1
ATOM 734 N N . LYS A 1 95 ? -1.412 3.566 -20.771 1.00 89.94 95 LYS A N 1
ATOM 735 C CA . LYS A 1 95 ? -1.093 4.839 -20.097 1.00 89.94 95 LYS A CA 1
ATOM 736 C C . LYS A 1 95 ? -1.737 4.987 -18.711 1.00 89.94 95 LYS A C 1
ATOM 738 O O . LYS A 1 95 ? -1.154 5.610 -17.829 1.00 89.94 95 LYS A O 1
ATOM 743 N N . TRP A 1 96 ? -2.912 4.392 -18.498 1.00 88.56 96 TRP A N 1
ATOM 744 C CA . TRP A 1 96 ? -3.599 4.427 -17.208 1.00 88.56 96 TRP A CA 1
ATOM 745 C C . TRP A 1 96 ? -2.862 3.653 -16.102 1.00 88.56 96 TRP A C 1
ATOM 747 O O . TRP A 1 96 ? -3.071 3.962 -14.933 1.00 88.56 96 TRP A O 1
ATOM 757 N N . SER A 1 97 ? -1.975 2.698 -16.417 1.00 91.62 97 SER A N 1
ATOM 758 C CA . SER A 1 97 ? -1.254 1.924 -15.393 1.00 91.62 97 SER A CA 1
ATOM 759 C C . SER A 1 97 ? -0.327 2.803 -14.553 1.00 91.62 97 SER A C 1
ATOM 761 O O . SER A 1 97 ? -0.117 2.539 -13.372 1.00 91.62 97 SER A O 1
ATOM 763 N N . TYR A 1 98 ? 0.173 3.895 -15.134 1.00 91.81 98 TYR A N 1
ATOM 764 C CA . TYR A 1 98 ? 1.015 4.876 -14.447 1.00 91.81 98 TYR A CA 1
ATOM 765 C C . TYR A 1 98 ? 0.257 5.700 -13.401 1.00 91.81 98 TYR A C 1
ATOM 767 O O . TYR A 1 98 ? 0.859 6.184 -12.442 1.00 91.81 98 TYR A O 1
ATOM 775 N N . ILE A 1 99 ? -1.072 5.798 -13.518 1.00 94.12 99 ILE A N 1
ATOM 776 C CA . ILE A 1 99 ? -1.926 6.483 -12.536 1.00 94.12 99 ILE A CA 1
ATOM 777 C C . ILE A 1 99 ? -1.905 5.745 -11.187 1.00 94.12 99 ILE A C 1
ATOM 779 O O . ILE A 1 99 ? -2.143 6.359 -10.148 1.00 94.12 99 ILE A O 1
ATOM 783 N N . GLY A 1 100 ? -1.522 4.461 -11.163 1.00 91.06 100 GLY A N 1
ATOM 784 C CA . GLY A 1 100 ? -1.336 3.700 -9.925 1.00 91.06 100 GLY A CA 1
ATOM 785 C C . GLY A 1 100 ? -0.392 4.381 -8.927 1.00 91.06 100 GLY A C 1
ATOM 786 O O . GLY A 1 100 ? -0.655 4.348 -7.726 1.00 91.06 100 GLY A O 1
ATOM 787 N N . GLY A 1 101 ? 0.644 5.081 -9.409 1.00 90.25 101 GLY A N 1
ATOM 788 C CA . GLY A 1 101 ? 1.539 5.861 -8.549 1.00 90.25 101 GLY A CA 1
ATOM 789 C C . GLY A 1 101 ? 0.828 7.023 -7.847 1.00 90.25 101 GLY A C 1
ATOM 790 O O . GLY A 1 101 ? 1.019 7.234 -6.651 1.00 90.25 101 GLY A O 1
ATOM 791 N N . ILE A 1 102 ? -0.057 7.725 -8.563 1.00 93.44 102 ILE A N 1
ATOM 792 C CA . ILE A 1 102 ? -0.873 8.812 -8.004 1.00 93.44 102 ILE A CA 1
ATOM 793 C C . ILE A 1 102 ? -1.842 8.251 -6.958 1.00 93.44 102 ILE A C 1
ATOM 795 O O . ILE A 1 102 ? -1.909 8.780 -5.852 1.00 93.44 102 ILE A O 1
ATOM 799 N N . LEU A 1 103 ? -2.532 7.146 -7.263 1.00 94.44 103 LEU A N 1
ATOM 800 C CA . LEU A 1 103 ? -3.469 6.507 -6.331 1.00 94.44 103 LEU A CA 1
ATOM 801 C C . LEU A 1 103 ? -2.768 6.026 -5.053 1.00 94.44 103 LEU A C 1
ATOM 803 O O . LEU A 1 103 ? -3.295 6.225 -3.959 1.00 94.44 103 LEU A O 1
ATOM 807 N N . GLY A 1 104 ? -1.564 5.458 -5.170 1.00 93.38 104 GLY A N 1
ATOM 808 C CA . GLY A 1 104 ? -0.734 5.095 -4.019 1.00 93.38 104 GLY A CA 1
ATOM 809 C C . GLY A 1 104 ? -0.336 6.311 -3.176 1.00 93.38 104 GLY A C 1
ATOM 810 O O . GLY A 1 104 ? -0.409 6.263 -1.947 1.00 93.38 104 GLY A O 1
ATOM 811 N N . GLY A 1 105 ? 0.031 7.420 -3.825 1.00 92.88 105 GLY A N 1
ATOM 812 C CA . GLY A 1 105 ? 0.321 8.701 -3.171 1.00 92.88 105 GLY A CA 1
ATOM 813 C C . GLY A 1 105 ? -0.859 9.233 -2.370 1.00 92.88 105 GLY A C 1
ATOM 814 O O . GLY A 1 105 ? -0.740 9.516 -1.175 1.00 92.88 105 GLY A O 1
ATOM 815 N N . THR A 1 106 ? -2.023 9.304 -3.015 1.00 95.25 106 THR A N 1
ATOM 816 C CA . THR A 1 106 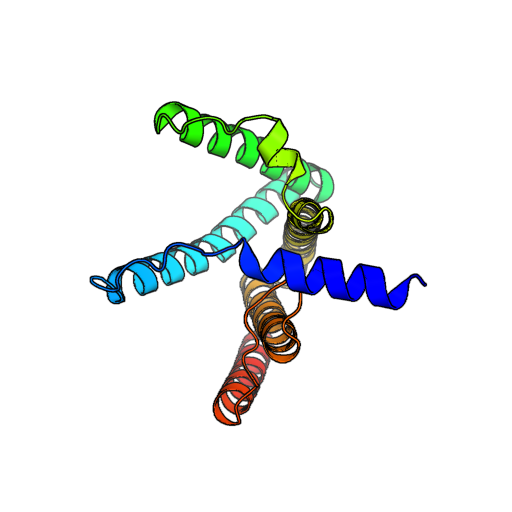? -3.277 9.720 -2.383 1.00 95.25 106 THR A CA 1
ATOM 817 C C . THR A 1 106 ? -3.652 8.799 -1.224 1.00 95.25 106 THR A C 1
ATOM 819 O O . THR A 1 106 ? -4.037 9.289 -0.165 1.00 95.25 106 THR A O 1
ATOM 822 N N . TYR A 1 107 ? -3.487 7.484 -1.381 1.00 95.31 107 TYR A N 1
ATOM 823 C CA . TYR A 1 107 ? -3.727 6.511 -0.317 1.00 95.31 107 TYR A CA 1
ATOM 824 C C . TYR A 1 107 ? -2.888 6.809 0.934 1.00 95.31 107 TYR A C 1
ATOM 826 O O . TYR A 1 107 ? -3.444 6.948 2.025 1.00 95.31 107 TYR A O 1
ATOM 834 N N . VAL A 1 108 ? -1.569 6.970 0.787 1.00 94.81 108 VAL A N 1
ATOM 835 C CA . VAL A 1 108 ? -0.680 7.262 1.924 1.00 94.81 108 VAL A CA 1
ATOM 836 C C . VAL A 1 108 ? -1.048 8.589 2.582 1.00 94.81 108 VAL A C 1
ATOM 838 O O . VAL A 1 108 ? -1.136 8.649 3.808 1.00 94.81 108 VAL A O 1
ATOM 841 N N . LEU A 1 109 ? -1.312 9.635 1.795 1.00 95.56 10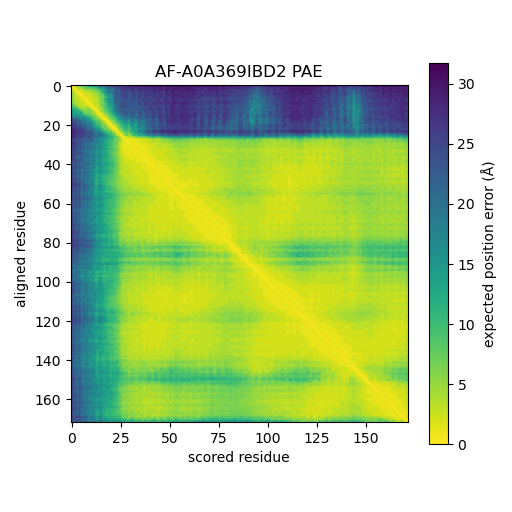9 LEU A N 1
ATOM 842 C CA . LEU A 1 109 ? -1.728 10.936 2.321 1.00 95.56 109 LEU A CA 1
ATOM 843 C C . LEU A 1 109 ? -3.004 10.826 3.167 1.00 95.56 109 LEU A C 1
ATOM 845 O O . LEU A 1 109 ? -3.050 11.343 4.285 1.00 95.56 109 LEU A O 1
ATOM 849 N N . LEU A 1 110 ? -4.024 10.126 2.659 1.00 95.94 110 LEU A N 1
ATOM 850 C CA . LEU A 1 110 ? -5.277 9.910 3.382 1.00 95.94 110 LEU A CA 1
ATOM 851 C C . LEU A 1 110 ? -5.041 9.149 4.687 1.00 95.94 110 LEU A C 1
ATOM 853 O O . LEU A 1 110 ? -5.565 9.548 5.722 1.00 95.94 110 LEU A O 1
ATOM 857 N N . VAL A 1 111 ? -4.215 8.103 4.672 1.00 95.06 111 VAL A N 1
ATOM 858 C CA . VAL A 1 111 ? -3.878 7.342 5.881 1.00 95.06 111 VAL A CA 1
ATOM 859 C C . VAL A 1 111 ? -3.176 8.222 6.918 1.00 95.06 111 VAL A C 1
ATOM 861 O O . VAL A 1 111 ? -3.587 8.231 8.077 1.00 95.06 111 VAL A O 1
ATOM 864 N N . VAL A 1 112 ? -2.167 9.006 6.520 1.00 94.88 112 VAL A N 1
ATOM 865 C CA . VAL A 1 112 ? -1.441 9.920 7.425 1.00 94.88 112 VAL A CA 1
ATOM 866 C C . VAL A 1 112 ? -2.379 10.963 8.030 1.00 94.88 112 VAL A C 1
ATOM 868 O O . VAL A 1 112 ? -2.262 11.281 9.213 1.00 94.88 112 VAL A O 1
ATOM 871 N N . TRP A 1 113 ? -3.325 11.473 7.240 1.00 94.56 113 TRP A N 1
ATOM 872 C CA . TRP A 1 113 ? -4.288 12.484 7.673 1.00 94.56 113 TRP A CA 1
ATOM 873 C C . TRP A 1 113 ? -5.410 11.928 8.564 1.00 94.56 113 TRP A C 1
ATOM 875 O O . TRP A 1 113 ? -5.866 12.609 9.486 1.00 94.56 113 TRP A O 1
ATOM 885 N N . LEU A 1 114 ? -5.862 10.696 8.309 1.00 95.31 114 LEU A N 1
ATOM 886 C CA . LEU A 1 114 ? -6.960 10.051 9.035 1.00 95.31 114 LEU A CA 1
ATOM 887 C C . LEU A 1 114 ? -6.499 9.338 10.311 1.00 95.31 114 LEU A C 1
ATOM 889 O O . LEU A 1 114 ? -7.249 9.311 11.287 1.00 95.31 114 LEU A O 1
ATOM 893 N N . ALA A 1 115 ? -5.282 8.788 10.340 1.00 94.06 115 ALA A N 1
ATOM 894 C CA . ALA A 1 115 ? -4.779 8.007 11.473 1.00 94.06 115 ALA A CA 1
ATOM 895 C C . ALA A 1 115 ? -4.799 8.762 12.820 1.00 94.06 115 ALA A C 1
ATOM 897 O O . ALA A 1 115 ? -5.221 8.161 13.809 1.00 94.06 115 ALA A O 1
ATOM 898 N N . PRO A 1 116 ? -4.449 10.063 12.910 1.00 90.31 116 PRO A N 1
ATOM 899 C CA . PRO A 1 116 ? -4.577 10.826 14.153 1.00 90.31 116 PRO A CA 1
ATOM 900 C C . PRO A 1 116 ? -6.024 11.045 14.612 1.00 90.31 116 PRO A C 1
ATOM 902 O O . PRO A 1 116 ? -6.240 11.312 15.788 1.00 90.31 116 PRO A O 1
ATOM 905 N N . LYS A 1 117 ? -7.001 10.964 13.698 1.00 92.50 117 LYS A N 1
ATOM 906 C CA . LYS A 1 117 ? -8.419 11.255 13.966 1.00 92.50 117 LYS A CA 1
ATOM 907 C C . LYS A 1 117 ? -9.217 10.010 14.327 1.00 92.50 117 LYS A C 1
ATOM 909 O O . LYS A 1 117 ? -10.106 10.070 15.164 1.00 92.50 117 LYS A O 1
ATOM 914 N N . LEU A 1 118 ? -8.931 8.902 13.648 1.00 92.94 118 LEU A N 1
ATOM 915 C CA . LEU A 1 118 ? -9.694 7.660 13.769 1.00 92.94 118 LEU A CA 1
ATOM 916 C C . LEU A 1 118 ? -8.942 6.578 14.552 1.00 92.94 118 LEU A C 1
ATOM 918 O O . LEU A 1 118 ? -9.563 5.617 14.991 1.00 92.94 118 LEU A O 1
ATOM 922 N N . GLY A 1 119 ? -7.627 6.724 14.733 1.00 92.38 119 GLY A N 1
ATOM 923 C CA . GLY A 1 119 ? -6.751 5.656 15.207 1.00 92.38 119 GLY A CA 1
ATOM 924 C C . GLY A 1 119 ? -6.339 4.712 14.072 1.00 92.38 119 GLY A C 1
ATOM 925 O O . GLY A 1 119 ? -7.091 4.473 13.127 1.00 92.38 119 GLY A O 1
ATOM 926 N N . ILE A 1 120 ? -5.123 4.165 14.157 1.00 91.44 120 ILE A N 1
ATOM 927 C CA . ILE A 1 120 ? -4.535 3.339 13.086 1.00 91.44 120 ILE A CA 1
ATOM 928 C C . ILE A 1 120 ? -5.358 2.068 12.850 1.00 91.44 120 ILE A C 1
ATOM 930 O O . ILE A 1 120 ? -5.641 1.753 11.700 1.00 91.44 120 ILE A O 1
ATOM 934 N N . GLY A 1 121 ? -5.811 1.396 13.917 1.00 91.50 121 GLY A N 1
ATOM 935 C CA . GLY A 1 121 ? -6.630 0.183 13.807 1.00 91.50 121 GLY A CA 1
ATOM 936 C C . GLY A 1 121 ? -7.900 0.406 12.981 1.00 91.50 121 GLY A C 1
ATOM 937 O O . GLY A 1 121 ? -8.134 -0.314 12.011 1.00 91.50 121 GLY A O 1
ATOM 938 N N . ASN A 1 122 ? -8.652 1.467 13.291 1.00 93.19 122 ASN A N 1
ATOM 939 C CA . ASN A 1 122 ? -9.868 1.840 12.563 1.00 93.19 122 ASN A CA 1
ATOM 940 C C . ASN A 1 122 ? -9.592 2.199 11.101 1.00 93.19 122 ASN A C 1
ATOM 942 O O . ASN A 1 122 ? -10.331 1.773 10.21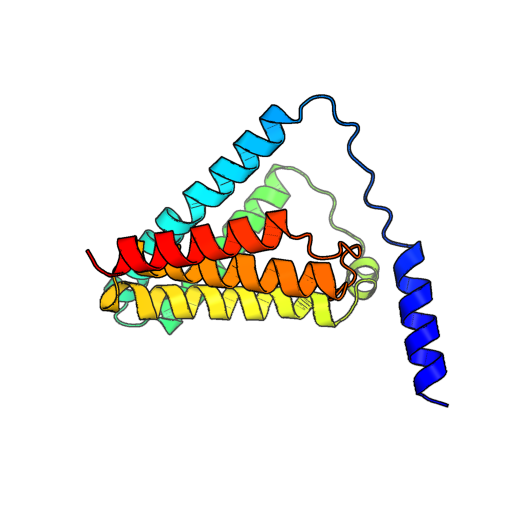5 1.00 93.19 122 ASN A O 1
ATOM 946 N N . VAL A 1 123 ? -8.524 2.958 10.829 1.00 94.81 123 VAL A N 1
ATOM 947 C CA . VAL A 1 123 ? -8.127 3.271 9.447 1.00 94.81 123 VAL A CA 1
ATOM 948 C C . VAL A 1 123 ? -7.808 1.991 8.682 1.00 94.81 123 VAL A C 1
ATOM 950 O O . VAL A 1 123 ? -8.312 1.818 7.577 1.00 94.81 123 VAL A O 1
ATOM 953 N N . THR A 1 124 ? -7.035 1.074 9.266 1.00 93.19 124 THR A N 1
ATOM 954 C CA . THR A 1 124 ? -6.666 -0.187 8.616 1.00 93.19 124 THR A CA 1
ATOM 955 C C . THR A 1 124 ? -7.896 -1.018 8.257 1.00 93.19 124 THR A C 1
ATOM 957 O O . THR A 1 124 ? -8.025 -1.420 7.104 1.00 93.19 124 THR A O 1
ATOM 960 N N . VAL A 1 125 ? -8.833 -1.237 9.184 1.00 93.94 125 VAL A N 1
ATOM 961 C CA . VAL A 1 125 ? -10.014 -2.075 8.898 1.00 93.94 125 VAL A CA 1
ATOM 962 C C . VAL A 1 125 ? -10.964 -1.439 7.878 1.00 93.94 125 VAL A C 1
ATOM 964 O O . VAL A 1 125 ? -11.490 -2.137 7.012 1.00 93.94 125 VAL A O 1
ATOM 967 N N . LEU A 1 126 ? -11.133 -0.112 7.908 1.00 94.81 126 LEU A N 1
ATOM 968 C CA . LEU A 1 126 ? -11.946 0.615 6.925 1.00 94.81 126 LEU A CA 1
ATOM 969 C C . LEU A 1 126 ? -11.305 0.608 5.531 1.00 94.81 126 LEU A C 1
ATOM 971 O O . LEU A 1 126 ? -12.000 0.428 4.531 1.00 94.81 126 LEU A O 1
ATOM 975 N N . VAL A 1 127 ? -9.981 0.765 5.458 1.00 94.88 127 VAL A N 1
ATOM 976 C CA . VAL A 1 127 ? -9.217 0.647 4.209 1.00 94.88 127 VAL A CA 1
ATOM 977 C C . VAL A 1 127 ? -9.358 -0.754 3.627 1.00 94.88 127 VAL A C 1
ATOM 979 O O . VAL A 1 127 ? -9.666 -0.880 2.444 1.00 94.88 127 VAL A O 1
ATOM 982 N N . LEU A 1 128 ? -9.174 -1.798 4.442 1.00 93.31 128 LEU A N 1
ATOM 983 C CA . LEU A 1 128 ? -9.309 -3.188 3.999 1.00 93.31 128 LEU A CA 1
ATOM 984 C C . LEU A 1 128 ? -10.709 -3.462 3.435 1.00 93.31 128 LEU A C 1
ATOM 986 O O . LEU A 1 128 ? -10.834 -4.083 2.382 1.00 93.31 128 LEU A O 1
ATOM 990 N N . MET A 1 129 ? -11.760 -2.939 4.075 1.00 94.69 129 MET A N 1
ATOM 991 C CA . MET A 1 129 ? -13.128 -3.021 3.554 1.00 94.69 129 MET A CA 1
ATOM 992 C C . MET A 1 129 ? -13.253 -2.391 2.163 1.00 94.69 129 MET A C 1
ATOM 994 O O . MET A 1 129 ? -13.757 -3.030 1.240 1.00 94.69 129 MET A O 1
ATOM 998 N N . GLY A 1 130 ? -12.755 -1.163 1.990 1.00 95.69 130 GLY A N 1
ATOM 999 C CA . GLY A 1 130 ? -12.764 -0.480 0.695 1.00 95.69 130 GLY A CA 1
ATOM 1000 C C . GLY A 1 130 ? -11.971 -1.233 -0.378 1.00 95.69 130 GLY A C 1
ATOM 1001 O O . GLY A 1 130 ? -12.440 -1.358 -1.508 1.00 95.69 130 GLY A O 1
ATOM 1002 N N . GLN A 1 131 ? -10.808 -1.787 -0.022 1.00 95.00 131 GLN A N 1
ATOM 1003 C CA . GLN A 1 131 ? -9.968 -2.583 -0.922 1.00 95.00 131 GLN A CA 1
ATOM 1004 C C . GLN A 1 131 ? -10.678 -3.852 -1.399 1.00 95.00 131 GLN A C 1
ATOM 1006 O O . GLN A 1 131 ? -10.656 -4.143 -2.593 1.00 95.00 131 GLN A O 1
ATOM 1011 N N . VAL A 1 132 ? -11.338 -4.586 -0.498 1.00 94.12 132 VAL A N 1
ATOM 1012 C CA . VAL A 1 132 ? -12.059 -5.819 -0.848 1.00 94.12 132 VAL A CA 1
ATOM 1013 C C . VAL A 1 132 ? -13.263 -5.523 -1.744 1.00 94.12 132 VAL A C 1
ATOM 1015 O O . VAL A 1 132 ? -13.448 -6.202 -2.754 1.00 94.12 132 VAL A O 1
ATOM 1018 N N . ILE A 1 133 ? -14.045 -4.485 -1.431 1.00 94.19 133 ILE A N 1
ATOM 1019 C CA . ILE A 1 133 ? -15.182 -4.068 -2.267 1.00 94.19 133 ILE A CA 1
ATOM 1020 C C . ILE A 1 133 ? -14.694 -3.645 -3.659 1.00 94.19 133 ILE A C 1
ATOM 1022 O O . ILE A 1 133 ? -15.232 -4.102 -4.666 1.00 94.19 133 ILE A O 1
ATOM 1026 N N . ALA A 1 134 ? -13.648 -2.817 -3.736 1.00 94.75 134 ALA A N 1
ATOM 1027 C CA . ALA A 1 134 ? -13.077 -2.386 -5.010 1.00 94.75 134 ALA A CA 1
ATOM 1028 C C . ALA A 1 134 ? -12.537 -3.570 -5.827 1.00 94.75 134 ALA A C 1
ATOM 1030 O O . ALA A 1 134 ? -12.787 -3.641 -7.029 1.00 94.75 134 ALA A O 1
ATOM 1031 N N . ALA A 1 135 ? -11.859 -4.525 -5.184 1.00 93.19 135 ALA A N 1
ATOM 1032 C CA . ALA A 1 135 ? -11.361 -5.732 -5.839 1.00 93.19 135 ALA A CA 1
ATOM 1033 C C . ALA A 1 135 ? -12.499 -6.566 -6.446 1.00 93.19 135 ALA A C 1
ATOM 1035 O O . ALA A 1 135 ? -12.386 -7.003 -7.586 1.00 93.19 135 ALA A O 1
ATOM 1036 N N . MET A 1 136 ? -13.628 -6.724 -5.744 1.00 92.75 136 MET A N 1
ATOM 1037 C CA . MET A 1 136 ? -14.797 -7.413 -6.304 1.00 92.75 136 MET A CA 1
ATOM 1038 C C . MET A 1 136 ? -15.364 -6.709 -7.536 1.00 92.75 136 MET A C 1
ATOM 1040 O O . MET A 1 136 ? -15.737 -7.375 -8.497 1.00 92.75 136 MET A O 1
ATOM 1044 N N . VAL A 1 137 ? -15.447 -5.377 -7.514 1.00 93.62 137 VAL A N 1
ATOM 1045 C CA . VAL A 1 137 ? -15.931 -4.594 -8.660 1.00 93.62 137 VAL A CA 1
ATOM 1046 C C . VAL A 1 137 ? -14.983 -4.756 -9.850 1.00 93.62 137 VAL A C 1
ATOM 1048 O O . VAL A 1 137 ? -15.436 -4.988 -10.970 1.00 93.62 137 VAL A O 1
ATOM 1051 N N . ILE A 1 138 ? -13.671 -4.686 -9.610 1.00 92.69 138 ILE A N 1
ATOM 1052 C CA . ILE A 1 138 ? -12.650 -4.901 -10.642 1.00 92.69 138 ILE A CA 1
ATOM 1053 C C . ILE A 1 138 ? -12.781 -6.304 -11.249 1.00 92.69 138 ILE A C 1
ATOM 1055 O O . ILE A 1 138 ? -12.848 -6.419 -12.472 1.00 92.69 138 ILE A O 1
ATOM 1059 N N . ASP A 1 139 ? -12.891 -7.341 -10.416 1.00 92.50 139 ASP A N 1
ATOM 1060 C CA . ASP A 1 139 ? -13.039 -8.742 -10.833 1.00 92.50 139 ASP A CA 1
ATOM 1061 C C . ASP A 1 139 ? -14.331 -8.983 -11.637 1.00 92.50 139 ASP A C 1
ATOM 1063 O O . ASP A 1 139 ? -14.307 -9.648 -12.677 1.00 92.50 139 ASP A O 1
ATOM 1067 N N . GLN A 1 140 ? -15.455 -8.423 -11.175 1.00 91.31 140 GLN A N 1
ATOM 1068 C CA . GLN A 1 140 ? -16.787 -8.613 -11.762 1.00 91.31 140 GLN A CA 1
ATOM 1069 C C . GLN A 1 140 ? -16.904 -8.026 -13.164 1.00 91.31 140 GLN A C 1
ATOM 1071 O O . GLN A 1 140 ? -17.575 -8.601 -14.018 1.00 91.31 140 GLN A O 1
ATOM 1076 N N . PHE A 1 141 ? -16.291 -6.864 -13.389 1.00 91.69 141 PHE A N 1
ATOM 1077 C CA . PHE A 1 141 ? -16.364 -6.154 -14.666 1.00 91.69 141 PHE A CA 1
ATOM 1078 C C . PHE A 1 141 ? -15.093 -6.318 -15.511 1.00 91.69 141 PHE A C 1
ATOM 1080 O O . PHE A 1 141 ? -15.028 -5.789 -16.619 1.00 91.69 141 PHE A O 1
ATOM 1087 N N . GLY A 1 142 ? -14.082 -7.044 -15.017 1.00 89.38 142 GLY A N 1
ATOM 1088 C CA . GLY A 1 142 ? -12.794 -7.211 -15.695 1.00 89.38 142 GLY A CA 1
ATOM 1089 C C . GLY A 1 142 ? -12.062 -5.883 -15.912 1.00 89.38 142 GLY A C 1
ATOM 1090 O O . GLY A 1 142 ? -11.400 -5.692 -16.937 1.00 89.38 142 GLY A O 1
ATOM 1091 N N . LEU A 1 143 ? -12.225 -4.932 -14.985 1.00 89.75 143 LEU A N 1
ATOM 1092 C CA . LEU A 1 143 ? -11.631 -3.600 -15.105 1.00 89.75 143 LEU A CA 1
ATOM 1093 C C . LEU A 1 143 ? -10.104 -3.701 -15.113 1.00 89.75 143 LEU A C 1
ATOM 1095 O O . LEU A 1 143 ? -9.523 -4.626 -14.550 1.00 89.75 143 LEU A O 1
ATOM 1099 N N . LEU A 1 144 ? -9.438 -2.728 -15.739 1.00 90.12 144 LEU A N 1
ATOM 1100 C CA . LEU A 1 144 ? -7.969 -2.638 -15.759 1.00 90.12 144 LEU A CA 1
ATOM 1101 C C . LEU A 1 144 ? -7.283 -3.882 -16.369 1.00 90.12 144 LEU A C 1
ATOM 1103 O O . LEU A 1 144 ? -6.127 -4.176 -16.075 1.00 90.12 144 LEU A O 1
ATOM 1107 N N . GLY A 1 145 ? -7.989 -4.625 -17.229 1.00 85.00 145 GLY A N 1
ATOM 1108 C CA . GLY A 1 145 ? -7.477 -5.854 -17.839 1.00 85.00 145 GLY A CA 1
ATOM 1109 C C . GLY A 1 145 ? -7.427 -7.053 -16.887 1.00 85.00 145 GLY A C 1
ATOM 1110 O O . GLY A 1 145 ? -6.784 -8.049 -17.221 1.00 85.00 145 GLY A O 1
ATOM 1111 N N . ALA A 1 146 ? -8.088 -6.975 -15.726 1.00 86.94 146 ALA A N 1
ATOM 1112 C CA . ALA A 1 146 ? -8.219 -8.099 -14.809 1.00 86.94 146 ALA A CA 1
ATOM 1113 C C . ALA A 1 146 ? -8.978 -9.268 -15.473 1.00 86.94 146 ALA A C 1
ATOM 1115 O O . ALA A 1 146 ? -9.899 -9.039 -16.268 1.00 86.94 146 ALA A O 1
ATOM 1116 N N . PRO A 1 147 ? -8.629 -10.534 -15.165 1.00 83.06 147 PRO A N 1
ATOM 1117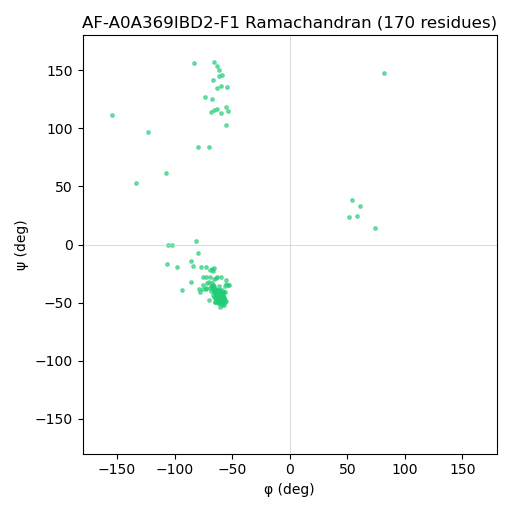 C CA . PRO A 1 147 ? -9.415 -11.664 -15.632 1.00 83.06 147 PRO A CA 1
ATOM 1118 C C . PRO A 1 147 ? -10.825 -11.591 -15.037 1.00 83.06 147 PRO A C 1
ATOM 1120 O O . PRO A 1 147 ? -10.987 -11.347 -13.841 1.00 83.06 147 PRO A O 1
ATOM 1123 N N . LEU A 1 148 ? -11.834 -11.810 -15.881 1.00 86.88 148 LEU A N 1
ATOM 1124 C CA . LEU A 1 148 ? -13.234 -11.732 -15.479 1.00 86.88 148 LEU A CA 1
ATOM 1125 C C . LEU A 1 148 ? -13.562 -12.881 -14.520 1.00 86.88 148 LEU A C 1
ATOM 1127 O O . LEU A 1 148 ? -13.555 -14.045 -14.924 1.00 86.88 148 LEU A O 1
ATOM 1131 N N . HIS A 1 149 ? -13.877 -12.545 -13.272 1.00 87.75 149 HIS A N 1
ATOM 1132 C CA . HIS A 1 149 ? -14.282 -13.500 -12.247 1.00 87.75 149 HIS A CA 1
ATOM 1133 C C . HIS A 1 149 ? -15.651 -13.098 -11.701 1.00 87.75 149 HIS A C 1
ATOM 1135 O O . HIS A 1 149 ? -15.723 -12.245 -10.813 1.00 87.75 149 HIS A O 1
ATOM 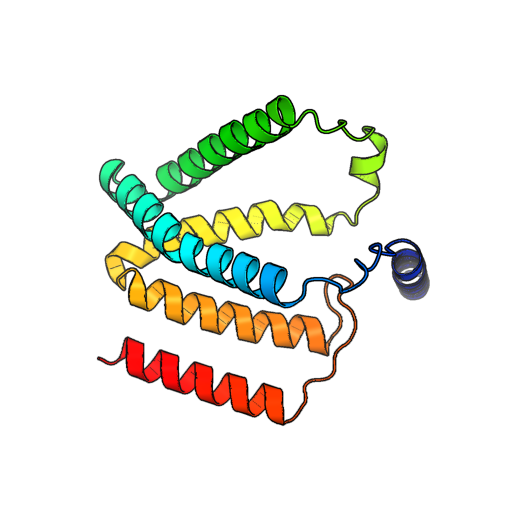1141 N N . PRO A 1 150 ? -16.738 -13.711 -12.206 1.00 88.31 150 PRO A N 1
ATOM 1142 C CA . PRO A 1 150 ? -18.080 -13.411 -11.739 1.00 88.31 150 PRO A CA 1
ATOM 1143 C C . PRO A 1 150 ? -18.200 -13.569 -10.222 1.00 88.31 150 PRO A C 1
ATOM 1145 O O . PRO A 1 150 ? -17.714 -14.544 -9.639 1.00 88.31 150 PRO A O 1
ATOM 1148 N N . ILE A 1 151 ? -18.860 -12.609 -9.577 1.00 89.94 151 ILE A N 1
ATOM 1149 C CA . ILE A 1 151 ? -19.122 -12.643 -8.142 1.00 89.94 151 ILE A CA 1
ATOM 1150 C C . ILE A 1 151 ? -20.010 -13.848 -7.844 1.00 89.94 151 ILE A C 1
ATOM 1152 O O . ILE A 1 151 ? -21.158 -13.925 -8.279 1.00 89.94 151 ILE A O 1
ATOM 1156 N N . SER A 1 152 ? -19.472 -14.783 -7.067 1.00 92.94 152 SER A N 1
ATOM 1157 C CA . SER A 1 152 ? -20.236 -15.896 -6.527 1.00 92.94 152 SER A CA 1
ATOM 1158 C C . SER A 1 152 ? -20.972 -15.486 -5.252 1.00 92.94 152 SER A C 1
ATOM 1160 O O . SER A 1 152 ? -20.547 -14.583 -4.522 1.00 92.94 152 SER A O 1
ATOM 1162 N N . TRP A 1 153 ? -22.054 -16.200 -4.939 1.00 92.88 153 TRP A N 1
ATOM 1163 C CA . TRP A 1 153 ? -22.806 -15.992 -3.700 1.00 92.88 153 TRP A CA 1
ATOM 1164 C C . TRP A 1 153 ? -21.921 -16.139 -2.451 1.00 92.88 153 TRP A C 1
ATOM 1166 O O . TRP A 1 153 ? -22.049 -15.378 -1.497 1.00 92.88 153 TRP A O 1
ATOM 1176 N N . GLN A 1 154 ? -20.945 -17.053 -2.482 1.00 94.44 154 GLN A N 1
ATOM 1177 C CA . GLN A 1 154 ? -19.992 -17.254 -1.390 1.00 94.44 154 GLN A CA 1
ATOM 1178 C C . GLN A 1 154 ? -19.091 -16.029 -1.170 1.00 94.44 154 GLN A C 1
ATOM 1180 O O . GLN A 1 154 ? -18.864 -15.642 -0.024 1.00 94.44 154 GLN A O 1
ATOM 1185 N N . ARG A 1 155 ? -18.599 -15.383 -2.243 1.00 90.56 155 ARG A N 1
ATOM 1186 C CA . ARG A 1 155 ? -17.806 -14.144 -2.114 1.00 90.56 155 ARG A CA 1
ATOM 1187 C C . ARG A 1 155 ? -18.658 -13.007 -1.553 1.00 90.56 155 ARG A C 1
ATOM 1189 O O . ARG A 1 155 ? -18.163 -12.247 -0.726 1.00 90.56 155 ARG A O 1
ATOM 1196 N N . LEU A 1 156 ? -19.931 -12.925 -1.947 1.00 93.38 156 LEU A N 1
ATOM 1197 C CA . LEU A 1 156 ? -20.849 -11.920 -1.412 1.00 93.38 156 LEU A CA 1
ATOM 1198 C C . LEU A 1 156 ? -21.065 -12.096 0.098 1.00 93.38 156 LEU A C 1
ATOM 1200 O O . LEU A 1 156 ? -20.924 -11.129 0.843 1.00 93.38 156 LEU A O 1
ATOM 1204 N N . ILE A 1 157 ? -21.314 -13.328 0.560 1.00 95.00 157 ILE A N 1
ATOM 1205 C CA . ILE A 1 157 ? -21.406 -13.642 1.996 1.00 95.00 157 ILE A CA 1
ATOM 1206 C C . ILE A 1 157 ? -20.117 -13.236 2.719 1.00 95.00 157 ILE A C 1
ATOM 1208 O O . ILE A 1 157 ? -20.177 -12.578 3.756 1.00 95.00 157 ILE A O 1
ATOM 1212 N N . GLY A 1 158 ? -18.953 -13.586 2.164 1.00 94.00 158 GLY A N 1
ATOM 1213 C CA . GLY A 1 158 ? -17.660 -13.235 2.753 1.00 94.00 158 GLY A CA 1
ATOM 1214 C C . GLY A 1 158 ? -17.479 -11.728 2.945 1.00 94.00 158 GLY A C 1
ATOM 1215 O O . GLY A 1 158 ? -17.001 -11.292 3.990 1.00 94.00 158 GLY A O 1
ATOM 1216 N N . VAL A 1 159 ? -17.917 -10.918 1.979 1.00 93.69 159 VAL A N 1
ATOM 1217 C CA . VAL A 1 159 ? -17.848 -9.454 2.090 1.00 93.69 159 VAL A CA 1
ATOM 1218 C C . VAL A 1 159 ? -18.856 -8.893 3.077 1.00 93.69 159 VAL A C 1
ATOM 1220 O O . VAL A 1 159 ? -18.500 -7.994 3.832 1.00 93.69 159 VAL A O 1
ATOM 1223 N N . VAL A 1 160 ? -20.069 -9.440 3.149 1.00 94.88 160 VAL A N 1
ATOM 1224 C CA . VAL A 1 160 ? -21.027 -9.054 4.195 1.00 94.88 160 VAL A CA 1
ATOM 1225 C C . VAL A 1 160 ? -20.436 -9.321 5.581 1.00 94.88 160 VAL A C 1
ATOM 1227 O O . VAL A 1 160 ? -20.429 -8.421 6.416 1.00 94.88 160 VAL A O 1
ATOM 1230 N N . LEU A 1 161 ? -19.860 -10.508 5.800 1.00 95.31 161 LEU A N 1
ATOM 1231 C CA . LEU A 1 161 ? -19.199 -10.857 7.061 1.00 95.31 161 LEU A CA 1
ATOM 1232 C C . LEU A 1 161 ? -18.027 -9.922 7.378 1.00 95.31 161 LEU A C 1
ATOM 1234 O O . LEU A 1 161 ? -17.896 -9.478 8.518 1.00 95.31 161 LEU A O 1
ATOM 1238 N N . LEU A 1 162 ? -17.209 -9.581 6.379 1.00 95.00 162 LEU A N 1
ATOM 1239 C CA . LEU A 1 162 ? -16.130 -8.608 6.535 1.00 95.00 162 LEU A CA 1
ATOM 1240 C C . LEU A 1 162 ? -16.681 -7.245 6.960 1.00 95.00 162 LEU A C 1
ATOM 1242 O O . LEU A 1 162 ? -16.218 -6.693 7.953 1.00 95.00 162 LEU A O 1
ATOM 1246 N N . CYS A 1 163 ? -17.687 -6.717 6.259 1.00 93.69 163 CYS A N 1
ATOM 1247 C CA . CYS A 1 163 ? -18.307 -5.431 6.579 1.00 93.69 163 CYS A CA 1
ATOM 1248 C C . CYS A 1 163 ? -18.887 -5.419 8.000 1.00 93.69 163 CYS A C 1
ATOM 1250 O O . CYS A 1 163 ? -18.697 -4.450 8.737 1.00 93.69 163 CYS A O 1
ATOM 1252 N N . THR A 1 164 ? -19.547 -6.502 8.418 1.00 94.81 164 THR A N 1
ATOM 1253 C CA . THR A 1 164 ? -20.046 -6.655 9.791 1.00 94.81 164 THR A CA 1
ATOM 1254 C C . THR A 1 164 ? -18.901 -6.685 10.802 1.00 94.81 164 THR A C 1
ATOM 1256 O O . THR A 1 164 ? -18.968 -5.986 11.811 1.00 94.81 164 THR A O 1
ATOM 1259 N N . GLY A 1 165 ? -17.828 -7.430 10.527 1.00 94.69 165 GLY A N 1
ATOM 1260 C CA . GLY A 1 165 ? -16.642 -7.473 11.383 1.00 94.69 165 GLY A CA 1
ATOM 1261 C C . GLY A 1 165 ? -15.994 -6.098 11.546 1.00 94.69 165 GLY A C 1
ATOM 1262 O O . GLY A 1 165 ? -15.736 -5.663 12.665 1.00 94.69 165 GLY A O 1
ATOM 1263 N N . VAL A 1 166 ? -15.816 -5.367 10.443 1.00 93.62 166 VAL A N 1
ATOM 1264 C CA . VAL A 1 166 ? -15.286 -3.995 10.445 1.00 93.62 166 VAL A CA 1
ATOM 1265 C C . VAL A 1 166 ? -16.193 -3.049 11.234 1.00 93.62 166 VAL A C 1
ATOM 1267 O O . VAL A 1 166 ? -15.694 -2.230 12.004 1.00 93.62 166 VAL A O 1
ATOM 1270 N N . TYR A 1 167 ? -17.516 -3.169 11.091 1.00 93.56 167 TYR A N 1
ATOM 1271 C CA . TYR A 1 167 ? -18.470 -2.375 11.866 1.00 93.56 167 TYR A CA 1
ATOM 1272 C C . TYR A 1 167 ? -18.332 -2.619 13.373 1.00 93.56 167 TYR A C 1
ATOM 1274 O O . TYR A 1 167 ? -18.288 -1.657 14.139 1.00 93.56 167 TYR A O 1
ATOM 1282 N N . VAL A 1 168 ? -18.234 -3.884 13.795 1.00 93.94 168 VAL A N 1
ATOM 1283 C CA . VAL A 1 168 ? -18.061 -4.244 15.209 1.00 93.94 168 VAL A CA 1
ATOM 1284 C C . VAL A 1 168 ? -16.731 -3.712 15.740 1.00 93.94 168 VAL A C 1
ATOM 1286 O O . VAL A 1 168 ? -16.740 -3.031 16.758 1.00 93.94 168 VAL A O 1
ATOM 1289 N N . ILE A 1 169 ? -15.618 -3.933 15.029 1.00 91.81 169 ILE A N 1
ATOM 1290 C CA . ILE A 1 169 ? -14.288 -3.442 15.433 1.00 91.81 169 ILE A CA 1
ATOM 1291 C C . ILE A 1 169 ? -14.266 -1.918 15.557 1.00 91.81 169 ILE A C 1
ATOM 1293 O O . ILE A 1 169 ? -13.642 -1.391 16.460 1.00 91.81 169 ILE A O 1
ATOM 1297 N N . ARG A 1 170 ? -14.932 -1.188 14.658 1.00 89.69 170 ARG A N 1
ATOM 1298 C CA . ARG A 1 170 ? -14.973 0.279 14.732 1.00 89.69 170 ARG A CA 1
ATOM 1299 C C . ARG A 1 170 ? -15.806 0.778 15.918 1.00 89.69 170 ARG A C 1
ATOM 1301 O O . ARG A 1 170 ? -15.573 1.882 16.408 1.00 89.69 170 ARG A O 1
ATOM 1308 N N . LYS A 1 171 ? -16.856 0.040 16.289 1.00 88.50 171 LYS A N 1
ATOM 1309 C CA . LYS A 1 171 ? -17.833 0.464 17.300 1.00 88.50 171 LYS A CA 1
ATOM 1310 C C . LYS A 1 171 ? -17.292 0.362 18.730 1.00 88.50 171 LYS A C 1
ATOM 1312 O O . LYS A 1 171 ? -17.776 1.110 19.578 1.00 88.50 171 LYS A O 1
ATOM 1317 N N . PHE A 1 172 ? -16.357 -0.549 18.984 1.00 81.81 172 PHE A N 1
ATOM 1318 C CA . PHE A 1 172 ? -15.822 -0.876 20.307 1.00 81.81 172 PHE A CA 1
ATOM 1319 C C . PHE A 1 172 ? -14.316 -0.631 20.366 1.00 81.81 172 PHE A C 1
ATOM 1321 O O . PHE A 1 172 ? -13.842 -0.237 21.451 1.00 81.81 172 PHE A O 1
#

Organism: NCBI:txid2282308

Solvent-accessible surface area (backbone atoms only — not comparable to full-atom values): 9829 Å² total; per-residue (Å²): 125,66,71,66,51,55,52,50,51,55,58,55,57,67,74,74,68,75,72,78,76,73,79,85,82,55,67,67,59,56,51,52,52,53,50,51,56,60,58,48,51,59,56,50,46,50,53,46,24,50,45,10,58,75,66,74,31,36,66,61,29,38,53,49,52,51,52,52,50,52,52,53,51,50,51,49,41,60,75,69,64,60,81,81,74,60,76,70,63,71,67,66,60,64,78,69,66,63,49,53,60,55,54,51,50,53,51,48,31,50,45,27,59,40,24,86,77,60,36,58,70,46,48,47,45,53,49,52,51,53,50,55,54,51,49,52,54,32,24,49,70,25,45,98,79,40,72,73,45,76,82,45,72,68,58,53,51,52,48,53,53,48,52,51,49,41,51,54,63,63,72,108

pLDDT: mean 86.71, std 15.18, range [40.78, 97.81]

Foldseek 3Di:
DPPVVVVVVLVVVLPPPPPPPDPPPDPVVVVVVVVVVLVVVLVLLVVLLVQCVVVVHLLVSLVVVVVVVVVVVVVVCVVVVPDDDDPVVVVPDDPCVVCVVVVVSVLSSCSSVCCVPQNSQLSSLVVVLVVLVVVQVCQCVVPPVNPNDNDDPVSVVVSVVSVVVSVVSSVD

InterPro domains:
  IPR006750 Putative inner membrane exporter, YdcZ [PF04657] (29-167)
  IPR006750 Putative inner membrane exporter, YdcZ [PTHR34821] (26-172)

Mean predicted aligned error: 8.15 Å

Radius of gyration: 19.58 Å; Cα contacts (8 Å, |Δi|>4): 83; chains: 1; bounding box: 45×45×57 Å

Secondary structure (DSSP, 8-state):
--HHHHHHHHHHHTTS--------S-HHHHHHHHHHHHHHHHHHHHHHHHHHHHTT-HHHHHHHHHHHHHHHHHHHHHHTTPPPPPHHHHHSS-GGGGHHHHHHHHHHHHHHHHHHHH-HHHHHHHHHHHHHHHHHHHHHHTGGG----PPPHHHHHHHHHHHHHHHHHHH-